Protein AF-A0A1F6VS65-F1 (afdb_monomer_lite)

Structure (mmCIF, N/CA/C/O backbone):
data_AF-A0A1F6VS65-F1
#
_entry.id   AF-A0A1F6VS65-F1
#
loop_
_atom_site.group_PDB
_atom_site.id
_atom_site.type_symbol
_atom_site.label_atom_id
_atom_site.label_alt_id
_atom_site.label_comp_id
_atom_site.label_asym_id
_atom_site.label_entity_id
_atom_site.label_seq_id
_atom_site.pdbx_PDB_ins_code
_atom_site.Cartn_x
_atom_site.Cartn_y
_atom_site.Cartn_z
_atom_site.occupancy
_atom_site.B_iso_or_equiv
_atom_site.auth_seq_id
_atom_site.auth_comp_id
_atom_site.auth_asym_id
_atom_site.auth_atom_id
_atom_site.pdbx_PDB_model_num
ATOM 1 N N . MET A 1 1 ? -12.036 8.302 39.901 1.00 45.62 1 MET A N 1
ATOM 2 C CA . MET A 1 1 ? -10.612 8.440 39.523 1.00 45.62 1 MET A CA 1
ATOM 3 C C . MET A 1 1 ? -10.554 9.165 38.185 1.00 45.62 1 MET A C 1
ATOM 5 O O . MET A 1 1 ? -11.306 8.825 37.284 1.00 45.62 1 MET A O 1
ATOM 9 N N . LYS A 1 2 ? -9.820 10.276 38.145 1.00 49.81 2 LYS A N 1
ATOM 10 C CA . LYS A 1 2 ? -9.971 11.413 37.224 1.00 49.81 2 LYS A CA 1
ATOM 11 C C . LYS A 1 2 ? -9.645 11.032 35.771 1.00 49.81 2 LYS A C 1
ATOM 13 O O . LYS A 1 2 ? -8.545 10.564 35.499 1.00 49.81 2 LYS A O 1
ATOM 18 N N . ILE A 1 3 ? -10.588 11.274 34.856 1.00 54.97 3 ILE A N 1
ATOM 19 C CA . ILE A 1 3 ? -10.403 11.194 33.398 1.00 54.97 3 ILE A CA 1
ATOM 20 C C . ILE A 1 3 ? -9.436 12.316 33.013 1.00 54.97 3 ILE A C 1
ATOM 22 O O . ILE A 1 3 ? -9.838 13.445 32.739 1.00 54.97 3 ILE A O 1
ATOM 26 N N . MET A 1 4 ? -8.139 12.039 33.097 1.00 56.06 4 MET A N 1
ATOM 27 C CA . MET A 1 4 ? -7.105 13.013 32.790 1.00 56.06 4 MET A CA 1
ATOM 28 C C . MET A 1 4 ? -6.637 12.806 31.345 1.00 56.06 4 MET A C 1
ATOM 30 O O . MET A 1 4 ? -5.897 11.885 31.034 1.00 56.06 4 MET A O 1
ATOM 34 N N . ASN A 1 5 ? -7.055 13.734 30.479 1.00 55.38 5 ASN A N 1
ATOM 35 C CA . ASN A 1 5 ? -6.255 14.255 29.365 1.00 55.38 5 ASN A CA 1
ATOM 36 C C . ASN A 1 5 ? -5.959 13.382 28.123 1.00 55.38 5 ASN A C 1
ATOM 38 O O . ASN A 1 5 ? -4.833 13.378 27.624 1.00 55.38 5 ASN A O 1
ATOM 42 N N . SER A 1 6 ? -6.971 12.789 27.475 1.00 59.28 6 SER A N 1
ATOM 43 C CA . SER A 1 6 ? -6.755 12.197 26.132 1.00 59.28 6 SER A CA 1
ATOM 44 C C . SER A 1 6 ? -6.380 13.235 25.050 1.00 59.28 6 SER A C 1
ATOM 46 O O . SER A 1 6 ? -5.676 12.914 24.088 1.00 59.28 6 SER A O 1
ATOM 48 N N . LYS A 1 7 ? -6.766 14.512 25.223 1.00 58.75 7 LYS A N 1
ATOM 49 C CA . LYS A 1 7 ? -6.440 15.593 24.270 1.00 58.75 7 LYS A CA 1
ATOM 50 C C . LYS A 1 7 ? -4.962 16.002 24.300 1.00 58.75 7 LYS A C 1
ATOM 52 O O . LYS A 1 7 ? -4.404 16.317 23.251 1.00 58.75 7 LYS A O 1
ATOM 57 N N . ILE A 1 8 ? -4.313 15.947 25.466 1.00 59.97 8 ILE A N 1
ATOM 58 C CA . ILE A 1 8 ? -2.881 16.264 25.595 1.00 59.97 8 ILE A CA 1
ATOM 59 C C . ILE A 1 8 ? -2.034 15.150 24.982 1.00 59.97 8 ILE A C 1
ATOM 61 O O . ILE A 1 8 ? -1.095 15.440 24.245 1.00 59.97 8 ILE A O 1
ATOM 65 N N . PHE A 1 9 ? -2.392 13.884 25.204 1.00 59.06 9 PHE A N 1
ATOM 66 C CA . PHE A 1 9 ? -1.657 12.765 24.612 1.00 59.06 9 PHE A CA 1
ATOM 67 C C . PHE A 1 9 ? -1.738 12.775 23.077 1.00 59.06 9 PHE A C 1
ATOM 69 O O . PHE A 1 9 ? -0.721 12.663 22.400 1.00 59.06 9 PHE A O 1
ATOM 76 N N . THR A 1 10 ? -2.924 13.028 22.517 1.00 70.75 10 THR A N 1
ATOM 77 C CA . THR A 1 10 ? -3.136 13.012 21.059 1.00 70.75 10 THR A CA 1
ATOM 78 C C . THR A 1 10 ? -2.358 14.115 20.328 1.00 70.75 10 THR A C 1
ATOM 80 O O . THR A 1 10 ? -1.768 13.865 19.276 1.00 70.75 10 THR A O 1
ATOM 83 N N . ASN A 1 11 ? -2.314 15.335 20.874 1.00 69.00 11 ASN A N 1
ATOM 84 C CA . ASN A 1 11 ? -1.613 16.449 20.225 1.00 69.00 11 ASN A CA 1
ATOM 85 C C . ASN A 1 11 ? -0.088 16.323 20.313 1.00 69.00 11 ASN A C 1
ATOM 87 O O . ASN A 1 11 ? 0.608 16.680 19.363 1.00 69.00 11 ASN A O 1
ATOM 91 N N . ASN A 1 12 ? 0.432 15.782 21.416 1.00 64.25 12 ASN A N 1
ATOM 92 C CA . ASN A 1 12 ? 1.865 15.534 21.557 1.00 64.25 12 ASN A CA 1
ATOM 93 C C . ASN A 1 12 ? 2.315 14.333 20.715 1.00 64.25 12 ASN A C 1
ATOM 95 O O . ASN A 1 12 ? 3.355 14.405 20.068 1.00 64.25 12 ASN A O 1
ATOM 99 N N . PHE A 1 13 ? 1.491 13.287 20.610 1.00 71.19 13 PHE A N 1
ATOM 100 C CA . PHE A 1 13 ? 1.772 12.137 19.752 1.00 71.19 13 PHE A CA 1
ATOM 101 C C . PHE A 1 13 ? 1.849 12.524 18.267 1.00 71.19 13 PHE A C 1
ATOM 103 O O . PHE A 1 13 ? 2.807 12.160 17.594 1.00 71.19 13 PHE A O 1
ATOM 110 N N . LYS A 1 14 ? 0.917 13.350 17.759 1.00 65.81 14 LYS A N 1
ATOM 111 C CA . LYS A 1 14 ? 0.970 13.849 16.369 1.00 65.81 14 LYS A CA 1
ATOM 112 C C . LYS A 1 14 ? 2.247 14.643 16.069 1.00 65.81 14 LYS A C 1
ATOM 114 O O . LYS A 1 14 ? 2.814 14.488 14.993 1.00 65.81 14 LYS A O 1
ATOM 119 N N . ARG A 1 15 ? 2.712 15.471 17.012 1.00 69.06 15 ARG A N 1
ATOM 120 C CA . ARG A 1 15 ? 3.934 16.284 16.855 1.00 69.06 15 ARG A CA 1
ATOM 121 C C . ARG A 1 15 ? 5.204 15.434 16.872 1.00 69.06 15 ARG A C 1
ATOM 123 O O . ARG A 1 15 ? 6.057 15.632 16.016 1.00 69.06 15 ARG A O 1
ATOM 130 N N . VAL A 1 16 ? 5.287 14.461 17.780 1.00 76.50 16 VAL A N 1
ATOM 131 C CA . VAL A 1 16 ? 6.407 13.506 17.854 1.00 76.50 16 VAL A CA 1
ATOM 132 C C . VAL A 1 16 ? 6.462 12.619 16.604 1.00 76.50 16 VAL A C 1
ATOM 134 O O . VAL A 1 16 ? 7.536 12.341 16.075 1.00 76.50 16 VAL A O 1
ATOM 137 N N . PHE A 1 17 ? 5.305 12.220 16.078 1.00 69.62 17 PHE A N 1
ATOM 138 C CA . PHE A 1 17 ? 5.220 11.394 14.876 1.00 69.62 17 PHE A CA 1
ATOM 139 C C . PHE A 1 17 ? 5.620 12.161 13.604 1.00 69.62 17 PHE A C 1
ATOM 141 O O . PHE A 1 17 ? 6.368 11.648 12.774 1.00 69.62 17 PHE A O 1
ATOM 148 N N . ILE A 1 18 ? 5.200 13.426 13.483 1.00 77.56 18 ILE A N 1
ATOM 149 C CA . ILE A 1 18 ? 5.632 14.318 12.396 1.00 77.56 18 ILE A CA 1
ATOM 150 C C . ILE A 1 18 ? 7.133 14.618 12.478 1.00 77.56 18 ILE A C 1
ATOM 152 O O . ILE A 1 18 ? 7.804 14.582 11.449 1.00 77.56 18 ILE A O 1
ATOM 156 N N . SER A 1 19 ? 7.699 14.835 13.670 1.00 75.38 19 SER A N 1
ATOM 157 C CA . SER A 1 19 ? 9.148 15.033 13.792 1.00 75.38 19 SER A CA 1
ATOM 158 C C . SER A 1 19 ? 9.941 13.775 13.440 1.00 75.38 19 SER A C 1
ATOM 160 O O . SER A 1 19 ? 10.976 13.885 12.795 1.00 75.38 19 SER A O 1
ATOM 162 N N . LEU A 1 20 ? 9.455 12.579 13.792 1.00 77.56 20 LEU A N 1
ATOM 163 C CA . LEU A 1 20 ? 10.094 11.313 13.409 1.00 77.56 20 LEU A CA 1
ATOM 164 C C . LEU A 1 20 ? 10.107 11.106 11.889 1.00 77.56 20 LEU A C 1
ATOM 166 O O . LEU A 1 20 ? 11.117 10.666 11.345 1.00 77.56 20 LEU A O 1
ATOM 170 N N . PHE A 1 21 ? 9.030 11.478 11.194 1.00 75.81 21 PHE A N 1
ATOM 171 C CA . PHE A 1 21 ? 8.974 11.429 9.732 1.00 75.81 21 PHE A CA 1
ATOM 172 C C . PHE A 1 21 ? 9.999 12.379 9.085 1.00 75.81 21 PHE A C 1
ATOM 174 O O . PHE A 1 21 ? 10.752 11.966 8.205 1.00 75.81 21 PHE A O 1
ATOM 181 N N . PHE A 1 22 ? 10.110 13.619 9.575 1.00 75.94 22 PHE A N 1
ATOM 182 C CA . PHE A 1 22 ? 11.107 14.584 9.085 1.00 75.94 22 PHE A CA 1
ATOM 183 C C . PHE A 1 22 ? 12.556 14.186 9.423 1.00 75.94 22 PHE A C 1
ATOM 185 O O . PHE A 1 22 ? 13.442 14.328 8.580 1.00 75.94 22 PHE A O 1
ATOM 192 N N . VAL A 1 23 ? 12.807 13.628 10.612 1.00 75.50 23 VAL A N 1
ATOM 193 C CA . VAL A 1 23 ? 14.128 13.100 11.001 1.00 75.50 23 VAL A CA 1
ATOM 194 C C . VAL A 1 23 ? 14.509 11.883 10.151 1.00 75.50 23 VAL A C 1
ATOM 196 O O . VAL A 1 23 ? 15.655 11.776 9.724 1.00 75.50 23 VAL A O 1
ATOM 199 N N . SER A 1 24 ? 13.559 11.002 9.824 1.00 65.56 24 SER A N 1
ATOM 200 C CA . SER A 1 24 ? 13.797 9.855 8.939 1.00 65.56 24 SER A CA 1
ATOM 201 C C . SER A 1 24 ? 14.184 10.277 7.521 1.00 65.56 24 SER A C 1
ATOM 203 O O . SER A 1 24 ? 15.051 9.640 6.924 1.00 65.56 24 SER A O 1
ATOM 205 N N . ILE A 1 25 ? 13.568 11.332 6.975 1.00 74.62 25 ILE A N 1
ATOM 206 C CA . ILE A 1 25 ? 13.908 11.865 5.644 1.00 74.62 25 ILE A CA 1
ATOM 207 C C . ILE A 1 25 ? 15.342 12.413 5.637 1.00 74.62 25 ILE A C 1
ATOM 209 O O . ILE A 1 25 ? 16.110 12.120 4.722 1.00 74.62 25 ILE A O 1
ATOM 213 N N . LEU A 1 26 ? 15.740 13.137 6.688 1.00 66.75 26 LEU A N 1
ATOM 214 C CA . LEU A 1 26 ? 17.108 13.648 6.828 1.00 66.75 26 LEU A CA 1
ATOM 215 C C . LEU A 1 26 ? 18.141 12.524 7.035 1.00 66.75 26 LEU A C 1
ATOM 217 O O . LEU A 1 26 ? 19.243 12.609 6.502 1.00 66.75 26 LEU A O 1
ATOM 221 N N . PHE A 1 27 ? 17.784 11.454 7.753 1.00 67.19 27 PHE A N 1
ATOM 222 C CA . PHE A 1 27 ? 18.686 10.330 8.039 1.00 67.19 27 PHE A CA 1
ATOM 223 C C . PHE A 1 27 ? 18.845 9.350 6.861 1.00 67.19 27 PHE A C 1
ATOM 225 O O . PHE A 1 27 ? 19.901 8.751 6.686 1.00 67.19 27 PHE A O 1
ATOM 232 N N . THR A 1 28 ? 17.825 9.195 6.009 1.00 55.78 28 THR A N 1
ATOM 233 C CA . THR A 1 28 ? 17.946 8.396 4.772 1.00 55.78 28 THR A CA 1
ATOM 234 C C . THR A 1 28 ? 18.624 9.153 3.631 1.00 55.78 28 THR A C 1
ATOM 236 O O . THR A 1 28 ? 19.281 8.516 2.808 1.00 55.78 28 THR A O 1
ATOM 239 N N . GLY A 1 29 ? 18.534 10.488 3.596 1.00 56.66 29 GLY A N 1
ATOM 240 C CA . GLY A 1 29 ? 19.229 11.314 2.602 1.00 56.66 29 GLY A CA 1
ATOM 241 C C . GLY A 1 29 ? 20.758 11.214 2.673 1.00 56.66 29 GLY A C 1
ATOM 242 O O . GLY A 1 29 ? 21.421 11.273 1.641 1.00 56.66 29 GLY A O 1
ATOM 243 N N . THR A 1 30 ? 21.328 10.984 3.859 1.00 54.91 30 THR A N 1
ATOM 244 C CA . THR A 1 30 ? 22.783 10.835 4.041 1.00 54.91 30 THR A CA 1
ATOM 245 C C . THR A 1 30 ? 23.289 9.401 3.869 1.00 54.91 30 THR A C 1
ATOM 247 O O . THR A 1 30 ? 24.484 9.201 3.672 1.00 54.91 30 THR A O 1
ATOM 250 N N . LEU A 1 31 ? 22.407 8.394 3.880 1.00 51.25 31 LEU A N 1
ATOM 251 C CA . LEU A 1 31 ? 22.797 6.981 3.757 1.00 51.25 31 LEU A CA 1
ATOM 252 C C . LEU A 1 31 ? 22.876 6.505 2.291 1.00 51.25 31 LEU A C 1
ATOM 254 O O . LEU A 1 31 ? 23.547 5.522 1.998 1.00 51.25 31 LEU A O 1
ATOM 258 N N . VAL A 1 32 ? 22.264 7.228 1.345 1.00 54.94 32 VAL A N 1
ATOM 259 C CA . VAL A 1 32 ? 22.294 6.886 -0.096 1.00 54.94 32 VAL A CA 1
ATOM 260 C C . VAL A 1 32 ? 23.556 7.396 -0.820 1.00 54.94 32 VAL A C 1
ATOM 262 O O . VAL A 1 32 ? 23.820 6.985 -1.945 1.00 54.94 32 VAL A O 1
ATOM 265 N N . VAL A 1 33 ? 24.404 8.210 -0.180 1.00 54.62 33 VAL A N 1
ATOM 266 C CA . VAL A 1 33 ? 25.636 8.742 -0.808 1.00 54.62 33 VAL A CA 1
ATOM 267 C C . VAL A 1 33 ? 26.869 7.842 -0.590 1.00 54.62 33 VAL A C 1
ATOM 269 O O . VAL A 1 33 ? 27.881 8.006 -1.264 1.00 54.62 33 VAL A O 1
ATOM 272 N N . ASN A 1 34 ? 26.796 6.823 0.271 1.00 53.69 34 ASN A N 1
ATOM 273 C CA . ASN A 1 34 ? 27.981 6.050 0.674 1.00 53.69 34 ASN A CA 1
ATOM 274 C C . ASN A 1 34 ? 28.323 4.818 -0.181 1.00 53.69 34 ASN A C 1
ATOM 276 O O . ASN A 1 34 ? 29.292 4.135 0.135 1.00 53.69 34 ASN A O 1
ATOM 280 N N . ASN A 1 35 ? 27.589 4.536 -1.264 1.00 54.56 35 ASN A N 1
ATOM 281 C CA . ASN A 1 35 ? 27.900 3.399 -2.147 1.00 54.56 35 ASN A CA 1
ATOM 282 C C . ASN A 1 35 ? 28.560 3.797 -3.482 1.00 54.56 35 ASN A C 1
ATOM 284 O O . ASN A 1 35 ? 28.585 3.000 -4.416 1.00 54.56 35 ASN A O 1
ATOM 288 N N . GLN A 1 36 ? 29.111 5.012 -3.573 1.00 56.12 36 GLN A N 1
ATOM 289 C CA . GLN A 1 36 ? 29.881 5.497 -4.726 1.00 56.12 36 GLN A CA 1
ATOM 290 C C . GLN A 1 36 ? 31.367 5.665 -4.350 1.00 56.12 36 GLN A C 1
ATOM 292 O O . GLN A 1 36 ? 31.977 6.700 -4.593 1.00 56.12 36 GLN A O 1
ATOM 297 N N . SER A 1 37 ? 31.960 4.654 -3.718 1.00 51.16 37 SER A N 1
ATOM 298 C CA . SER A 1 37 ? 33.408 4.576 -3.472 1.00 51.16 37 SER A CA 1
ATOM 299 C C . SER A 1 37 ? 33.975 3.228 -3.926 1.00 51.16 37 SER A C 1
ATOM 301 O O . SER A 1 37 ? 34.707 2.552 -3.218 1.00 51.16 37 SER A O 1
ATOM 303 N N . ALA A 1 38 ? 33.625 2.833 -5.143 1.00 49.34 38 ALA A N 1
ATOM 304 C CA . ALA A 1 38 ? 34.339 1.862 -5.968 1.00 49.34 38 ALA A CA 1
ATOM 305 C C . ALA A 1 38 ? 33.890 2.206 -7.396 1.00 49.34 38 ALA A C 1
ATOM 307 O O . ALA A 1 38 ? 32.691 2.268 -7.637 1.00 49.34 38 ALA A O 1
ATOM 308 N N . PHE A 1 39 ? 34.704 2.603 -8.369 1.00 49.84 39 PHE A N 1
ATOM 309 C CA . PHE A 1 39 ? 36.027 2.153 -8.781 1.00 49.84 39 PHE A CA 1
ATOM 310 C C . PHE A 1 39 ? 36.691 3.385 -9.429 1.00 49.84 39 PHE A C 1
ATOM 312 O O . PHE A 1 39 ? 36.194 3.915 -10.417 1.00 49.84 39 PHE A O 1
ATOM 319 N N . ALA A 1 40 ? 37.624 4.062 -8.761 1.00 46.41 40 ALA A N 1
ATOM 320 C CA . ALA A 1 40 ? 39.050 3.877 -9.020 1.00 46.41 40 ALA A CA 1
ATOM 321 C C . ALA A 1 40 ? 39.330 3.388 -10.449 1.00 46.41 40 ALA A C 1
ATOM 323 O O . ALA A 1 40 ? 39.216 2.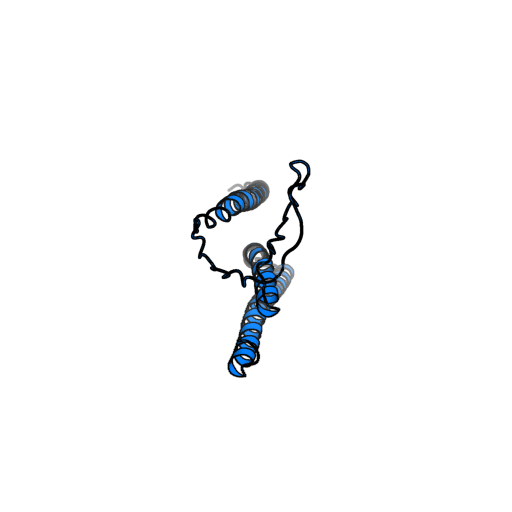200 -10.740 1.00 46.41 40 ALA A O 1
ATOM 324 N N . ASP A 1 41 ? 39.654 4.355 -11.306 1.00 48.28 41 ASP A N 1
ATOM 325 C CA . ASP A 1 41 ? 40.678 4.265 -12.340 1.00 48.28 41 ASP A CA 1
ATOM 326 C C . ASP A 1 41 ? 41.275 2.860 -12.554 1.00 48.28 41 ASP A C 1
ATOM 328 O O . ASP A 1 41 ? 42.175 2.412 -11.842 1.00 48.28 41 ASP A O 1
ATOM 332 N N . LYS A 1 42 ? 40.788 2.177 -13.586 1.00 38.38 42 LYS A N 1
ATOM 333 C CA . LYS A 1 42 ? 41.681 1.470 -14.495 1.00 38.38 42 LYS A CA 1
ATOM 334 C C . LYS A 1 42 ? 41.283 1.857 -15.902 1.00 38.38 42 LYS A C 1
ATOM 336 O O . LYS A 1 42 ? 40.348 1.303 -16.468 1.00 38.38 42 LYS A O 1
ATOM 341 N N . HIS A 1 43 ? 42.013 2.819 -16.451 1.00 41.78 43 HIS A N 1
ATOM 342 C CA . HIS A 1 43 ? 42.173 2.965 -17.887 1.00 41.78 43 HIS A CA 1
ATOM 343 C C . HIS A 1 43 ? 42.559 1.610 -18.507 1.00 41.78 43 HIS A C 1
ATOM 345 O O . HIS A 1 43 ? 43.731 1.226 -18.516 1.00 41.78 43 HIS A O 1
ATOM 351 N N . GLU A 1 44 ? 41.576 0.873 -19.022 1.00 45.22 44 GLU A N 1
ATOM 352 C CA . GLU A 1 44 ? 41.827 -0.157 -20.021 1.00 45.22 44 GLU A CA 1
ATOM 353 C C . GLU A 1 44 ? 42.190 0.572 -21.313 1.00 45.22 44 GLU A C 1
ATOM 355 O O . GLU A 1 44 ? 41.383 1.293 -21.904 1.00 45.22 44 GLU A O 1
ATOM 360 N N . LYS A 1 45 ? 43.473 0.485 -21.672 1.00 42.94 45 LYS A N 1
ATOM 361 C CA . LYS A 1 45 ? 44.000 1.079 -22.893 1.00 42.94 45 LYS A CA 1
ATOM 362 C C . LYS A 1 45 ? 43.368 0.355 -24.075 1.00 42.94 45 LYS A C 1
ATOM 364 O O . LYS A 1 45 ? 43.683 -0.802 -24.329 1.00 42.94 45 LYS A O 1
ATOM 369 N N . VAL A 1 46 ? 42.483 1.035 -24.797 1.00 43.28 46 VAL A N 1
ATOM 370 C CA . VAL A 1 46 ? 42.133 0.619 -26.153 1.00 43.28 46 VAL A CA 1
ATOM 371 C C . VAL A 1 46 ? 43.188 1.222 -27.070 1.00 43.28 46 VAL A C 1
ATOM 373 O O . VAL A 1 46 ? 43.134 2.399 -27.428 1.00 43.28 46 VAL A O 1
ATOM 376 N N . ASP A 1 47 ? 44.192 0.412 -27.387 1.00 41.88 47 ASP A N 1
ATOM 377 C CA . ASP A 1 47 ? 45.257 0.738 -28.326 1.00 41.88 47 ASP A CA 1
ATOM 378 C C . ASP A 1 47 ? 44.671 0.807 -29.747 1.00 41.88 47 ASP A C 1
ATOM 380 O O . ASP A 1 47 ? 44.682 -0.173 -30.495 1.00 41.88 47 ASP A O 1
ATOM 384 N N . VAL A 1 48 ? 44.140 1.963 -30.153 1.00 47.62 48 VAL A N 1
ATOM 385 C CA . VAL A 1 48 ? 43.853 2.203 -31.573 1.00 47.62 48 VAL A CA 1
ATOM 386 C C . VAL A 1 48 ? 45.189 2.446 -32.267 1.00 47.62 48 VAL A C 1
ATOM 388 O O . VAL A 1 48 ? 45.779 3.523 -32.194 1.00 47.62 48 VAL A O 1
ATOM 391 N N . LYS A 1 49 ? 45.696 1.391 -32.906 1.00 39.78 49 LYS A N 1
ATOM 392 C CA . LYS A 1 49 ? 46.839 1.433 -33.817 1.00 39.78 49 LYS A CA 1
ATOM 393 C C . LYS A 1 49 ? 46.501 2.429 -34.931 1.00 39.78 49 LYS A C 1
ATOM 395 O O . LYS A 1 49 ? 45.594 2.175 -35.716 1.00 39.78 49 LYS A O 1
ATOM 400 N N . ALA A 1 50 ? 47.199 3.562 -34.956 1.00 38.94 50 ALA A N 1
ATOM 401 C CA . ALA A 1 50 ? 47.097 4.526 -36.042 1.00 38.94 50 ALA A CA 1
ATOM 402 C C . ALA A 1 50 ? 47.570 3.851 -37.336 1.00 38.94 50 ALA A C 1
ATOM 404 O O . ALA A 1 50 ? 48.757 3.532 -37.473 1.00 38.94 50 ALA A O 1
ATOM 405 N N . ASP A 1 51 ? 46.619 3.590 -38.230 1.00 41.91 51 ASP A N 1
ATOM 406 C CA . ASP A 1 51 ? 46.908 3.346 -39.634 1.00 41.91 51 ASP A CA 1
ATOM 407 C C . ASP A 1 51 ? 47.525 4.616 -40.223 1.00 41.91 51 ASP A C 1
ATOM 409 O O . ASP A 1 51 ? 47.210 5.733 -39.801 1.00 41.91 51 ASP A O 1
ATOM 413 N N . LYS A 1 52 ? 48.523 4.431 -41.075 1.00 50.34 52 LYS A N 1
ATOM 414 C CA . LYS A 1 52 ? 49.603 5.394 -41.276 1.00 50.34 52 LYS A CA 1
ATOM 415 C C . LYS A 1 52 ? 49.484 6.093 -42.618 1.00 50.34 52 LYS A C 1
ATOM 417 O O . LYS A 1 52 ? 50.492 6.230 -43.299 1.00 50.34 52 LYS A O 1
ATOM 422 N N . ASP A 1 53 ? 48.295 6.559 -42.959 1.00 42.34 53 ASP A N 1
ATOM 423 C CA . ASP A 1 53 ? 48.040 7.046 -44.303 1.00 42.34 53 ASP A CA 1
ATOM 424 C C . ASP A 1 53 ? 47.561 8.500 -44.256 1.00 42.34 53 ASP A C 1
ATOM 426 O O . ASP A 1 53 ? 46.620 8.860 -43.551 1.00 42.34 53 ASP A O 1
ATOM 430 N N . ASP A 1 54 ? 48.281 9.303 -45.035 1.00 43.06 54 ASP A N 1
ATOM 431 C CA . ASP A 1 54 ? 47.915 10.616 -45.553 1.00 43.06 54 ASP A CA 1
ATOM 432 C C . ASP A 1 54 ? 48.411 11.822 -44.743 1.00 43.06 54 ASP A C 1
ATOM 434 O O . ASP A 1 54 ? 47.815 12.318 -43.786 1.00 43.06 54 ASP A O 1
ATOM 438 N N . ALA A 1 55 ? 49.554 12.322 -45.224 1.00 45.84 55 ALA A N 1
ATOM 439 C CA . ALA A 1 55 ? 49.929 13.728 -45.183 1.00 45.84 55 ALA A CA 1
ATOM 440 C C . ALA A 1 55 ? 48.687 14.592 -45.505 1.00 45.84 55 ALA A C 1
ATOM 442 O O . ALA A 1 55 ? 47.872 14.227 -46.342 1.00 45.84 55 ALA A O 1
ATOM 443 N N . ASP A 1 56 ? 48.398 15.680 -44.800 1.00 40.47 56 ASP A N 1
ATOM 444 C CA . ASP A 1 56 ? 49.070 16.967 -44.919 1.00 40.47 56 ASP A CA 1
ATOM 445 C C . ASP A 1 56 ? 48.581 17.869 -43.773 1.00 40.47 56 ASP A C 1
ATOM 447 O O . ASP A 1 56 ? 47.386 17.905 -43.496 1.00 40.47 56 ASP A O 1
ATOM 451 N N . VAL A 1 57 ? 49.481 18.625 -43.137 1.00 39.81 57 VAL A N 1
ATOM 452 C CA . VAL A 1 57 ? 49.344 20.053 -42.761 1.00 39.81 57 VAL A CA 1
ATOM 453 C C . VAL A 1 57 ? 50.468 20.385 -41.772 1.00 39.81 57 VAL A C 1
ATOM 455 O O . VAL A 1 57 ? 50.619 19.784 -40.710 1.00 39.81 57 VAL A O 1
ATOM 458 N N . LYS A 1 58 ? 51.310 21.328 -42.207 1.00 36.38 58 LYS A N 1
ATOM 459 C CA . LYS A 1 58 ? 52.441 21.913 -41.481 1.00 36.38 58 LYS A CA 1
ATOM 460 C C . LYS A 1 58 ? 51.986 22.663 -40.227 1.00 36.38 58 LYS A C 1
ATOM 462 O O . LYS A 1 58 ? 50.862 23.138 -40.148 1.00 36.38 58 LYS A O 1
ATOM 467 N N . ALA A 1 59 ? 52.922 22.748 -39.288 1.00 49.31 59 ALA A N 1
ATOM 468 C CA . ALA A 1 59 ? 52.798 23.354 -37.974 1.00 49.31 59 ALA A CA 1
ATOM 469 C C . ALA A 1 59 ? 52.917 24.886 -37.980 1.00 49.31 59 ALA A C 1
ATOM 471 O O . ALA A 1 59 ? 53.875 25.417 -38.548 1.00 49.31 59 ALA A O 1
ATOM 472 N N . ASP A 1 60 ? 52.052 25.536 -37.200 1.00 34.91 60 ASP A N 1
ATOM 473 C CA . ASP A 1 60 ? 52.293 26.834 -36.574 1.00 34.91 60 ASP A CA 1
ATOM 474 C C . ASP A 1 60 ? 51.494 26.932 -35.248 1.00 34.91 60 ASP A C 1
ATOM 476 O O . ASP A 1 60 ? 50.287 26.705 -35.195 1.00 34.91 60 ASP A O 1
ATOM 480 N N . ASP A 1 61 ? 52.228 27.169 -34.154 1.00 39.97 61 ASP A N 1
ATOM 481 C CA . ASP A 1 61 ? 51.828 27.186 -32.733 1.00 39.97 61 ASP A CA 1
ATOM 482 C C . ASP A 1 61 ? 50.835 28.335 -32.357 1.00 39.97 61 ASP A C 1
ATOM 484 O O . ASP A 1 61 ? 50.513 29.181 -33.187 1.00 39.97 61 ASP A O 1
ATOM 488 N N . PRO A 1 62 ? 50.488 28.584 -31.072 1.00 48.94 62 PRO A N 1
ATOM 489 C CA . PRO A 1 62 ? 49.725 27.790 -30.112 1.00 48.94 62 PRO A CA 1
ATOM 490 C C . PRO A 1 62 ? 48.611 28.662 -29.477 1.00 48.94 62 PRO A C 1
ATOM 492 O O . PRO A 1 62 ? 48.864 29.402 -28.532 1.00 48.94 62 PRO A O 1
ATOM 495 N N . ALA A 1 63 ? 47.359 28.615 -29.929 1.00 39.00 63 ALA A N 1
ATOM 496 C CA . ALA A 1 63 ? 46.276 29.281 -29.192 1.00 39.00 63 ALA A CA 1
ATOM 497 C C . ALA A 1 63 ? 44.895 28.799 -29.637 1.00 39.00 63 ALA A C 1
ATOM 499 O O . ALA A 1 63 ? 44.435 29.132 -30.724 1.00 39.00 63 ALA A O 1
ATOM 500 N N . GLY A 1 64 ? 44.180 28.106 -28.748 1.00 40.88 64 GLY A N 1
ATOM 501 C CA . GLY A 1 64 ? 42.718 28.078 -28.824 1.00 40.88 64 GLY A CA 1
ATOM 502 C C . GLY A 1 64 ? 42.056 26.749 -29.172 1.00 40.88 64 GLY A C 1
ATOM 503 O O . GLY A 1 64 ? 41.095 26.743 -29.931 1.00 40.88 64 GLY A O 1
ATOM 504 N N . ALA A 1 65 ? 42.440 25.646 -28.530 1.00 44.09 65 ALA A N 1
ATOM 505 C CA . ALA A 1 65 ? 41.470 24.581 -28.278 1.00 44.09 65 ALA A CA 1
ATOM 506 C C . ALA A 1 65 ? 40.766 24.908 -26.954 1.00 44.09 65 ALA A C 1
ATOM 508 O O . ALA A 1 65 ? 41.277 24.615 -25.873 1.00 44.09 65 ALA A O 1
ATOM 509 N N . LYS A 1 66 ? 39.614 25.591 -27.025 1.00 50.41 66 LYS A N 1
ATOM 510 C CA . LYS A 1 66 ? 38.718 25.711 -25.865 1.00 50.41 66 LYS A CA 1
ATOM 511 C C . LYS A 1 66 ? 38.471 24.284 -25.355 1.00 50.41 66 LYS A C 1
ATOM 513 O O . LYS A 1 66 ? 38.083 23.457 -26.181 1.00 50.41 66 LYS A O 1
ATOM 518 N N . PRO A 1 67 ? 38.685 23.968 -24.064 1.00 46.62 67 PRO A N 1
ATOM 519 C CA . PRO A 1 67 ? 38.319 22.663 -23.545 1.00 46.62 67 PRO A CA 1
ATOM 520 C C . PRO A 1 67 ? 36.812 22.535 -23.731 1.00 46.62 67 PRO A C 1
ATOM 522 O O . PRO A 1 67 ? 36.033 23.204 -23.051 1.00 46.62 67 PRO A O 1
ATOM 525 N N . GLY A 1 68 ? 36.407 21.753 -24.731 1.00 52.00 68 GLY A N 1
ATOM 526 C CA . GLY A 1 68 ? 35.023 21.361 -24.899 1.00 52.00 68 GLY A CA 1
ATOM 527 C C . GLY A 1 68 ? 34.634 20.677 -23.605 1.00 52.00 68 GLY A C 1
ATOM 528 O O . GLY A 1 68 ? 35.168 19.618 -23.283 1.00 52.00 68 GLY A O 1
ATOM 529 N N . LEU A 1 69 ? 33.791 21.342 -22.821 1.00 55.53 69 LEU A N 1
ATOM 530 C CA . LEU A 1 69 ? 33.236 20.803 -21.597 1.00 55.53 69 LEU A CA 1
ATOM 531 C C . LEU A 1 69 ? 32.406 19.586 -22.013 1.00 55.53 69 LEU A C 1
ATOM 533 O O . LEU A 1 69 ? 31.249 19.723 -22.406 1.00 55.53 69 LEU A O 1
ATOM 537 N N . GLN A 1 70 ? 33.030 18.407 -22.019 1.00 56.97 70 GLN A N 1
ATOM 538 C CA . GLN A 1 70 ? 32.350 17.140 -22.236 1.00 56.97 70 GLN A CA 1
ATOM 539 C C . GLN A 1 70 ? 31.491 16.884 -20.999 1.00 56.97 70 GLN A C 1
ATOM 541 O O . GLN A 1 70 ? 31.906 16.230 -20.044 1.00 56.97 70 GLN A O 1
ATOM 546 N N . ILE A 1 71 ? 30.301 17.485 -20.983 1.00 62.12 71 ILE A N 1
ATOM 547 C CA . ILE A 1 71 ? 29.257 17.163 -20.020 1.00 62.12 71 ILE A CA 1
ATOM 548 C C . ILE A 1 71 ? 28.715 15.800 -20.441 1.00 62.12 71 ILE A C 1
ATOM 550 O O . ILE A 1 71 ? 27.776 15.703 -21.229 1.00 62.12 71 ILE A O 1
ATOM 554 N N . THR A 1 72 ? 29.327 14.733 -19.934 1.00 59.28 72 THR A N 1
ATOM 555 C CA . THR A 1 72 ? 28.715 13.407 -19.966 1.00 59.28 72 THR A CA 1
ATOM 556 C C . THR A 1 72 ? 27.463 13.479 -19.100 1.00 59.28 72 THR A C 1
ATOM 558 O O . THR A 1 72 ? 27.544 13.523 -17.871 1.00 59.28 72 THR A O 1
ATOM 561 N N . LEU A 1 73 ? 26.294 13.555 -19.737 1.00 63.16 73 LEU A N 1
ATOM 562 C CA . LEU A 1 73 ? 25.007 13.449 -19.059 1.00 63.16 73 LEU A CA 1
ATOM 563 C C . LEU A 1 73 ? 24.833 12.002 -18.593 1.00 63.16 73 LEU A C 1
ATOM 565 O O . LEU A 1 73 ? 24.233 11.175 -19.274 1.00 63.16 73 LEU A O 1
ATOM 569 N N . THR A 1 74 ? 25.389 11.690 -17.424 1.00 59.75 74 THR A N 1
ATOM 570 C CA . THR A 1 74 ? 25.121 10.435 -16.725 1.00 59.75 74 THR A CA 1
ATOM 571 C C . THR A 1 74 ? 23.631 10.382 -16.420 1.00 59.75 74 THR A C 1
ATOM 573 O O . THR A 1 74 ? 23.149 11.180 -15.616 1.00 59.75 74 THR A O 1
ATOM 576 N N . ASN A 1 75 ? 22.905 9.463 -17.065 1.00 62.91 75 ASN A N 1
ATOM 577 C CA . ASN A 1 75 ? 21.479 9.259 -16.828 1.00 62.91 75 ASN A CA 1
ATOM 578 C C . ASN A 1 75 ? 21.252 8.972 -15.328 1.00 62.91 75 ASN A C 1
ATOM 580 O O . ASN A 1 75 ? 21.616 7.888 -14.860 1.00 62.91 75 ASN A O 1
ATOM 584 N N . PRO A 1 76 ? 20.648 9.897 -14.553 1.00 63.25 76 PRO A N 1
ATOM 585 C CA . PRO A 1 76 ? 20.454 9.716 -13.115 1.00 63.25 76 PRO A CA 1
ATOM 586 C C . PRO A 1 76 ? 19.434 8.611 -12.804 1.00 63.25 76 PRO A C 1
ATOM 588 O O . PRO A 1 76 ? 19.322 8.187 -11.656 1.00 63.25 76 PRO A O 1
ATOM 591 N N . LEU A 1 77 ? 18.712 8.131 -13.824 1.00 59.72 77 LEU A N 1
ATOM 592 C CA . LEU A 1 77 ? 17.767 7.024 -13.733 1.00 59.72 77 LEU A CA 1
ATOM 593 C C . LEU A 1 77 ? 18.429 5.654 -13.958 1.00 59.72 77 LEU A C 1
ATOM 595 O O . LEU A 1 77 ? 17.772 4.650 -13.705 1.00 59.72 77 LEU A O 1
ATOM 599 N N . LYS A 1 78 ? 19.702 5.608 -14.407 1.00 63.00 78 LYS A N 1
ATOM 600 C CA . LYS A 1 78 ? 20.494 4.389 -14.704 1.00 63.00 78 LYS A CA 1
ATOM 601 C C . LYS A 1 78 ? 19.735 3.300 -15.486 1.00 63.00 78 LYS A C 1
ATOM 603 O O . LYS A 1 78 ? 20.077 2.130 -15.394 1.00 63.00 78 LYS A O 1
ATOM 608 N N . SER A 1 79 ? 18.695 3.674 -16.228 1.00 57.88 79 SER A N 1
ATOM 609 C CA . SER A 1 79 ? 17.879 2.744 -16.998 1.00 57.88 79 SER A CA 1
ATOM 610 C C . SER A 1 79 ? 18.416 2.693 -18.419 1.00 57.88 79 SER A C 1
ATOM 612 O O . SER A 1 79 ? 18.342 3.700 -19.130 1.00 57.88 79 SER A O 1
ATOM 614 N N . GLU A 1 80 ? 18.955 1.548 -18.820 1.00 65.75 80 GLU A N 1
ATOM 615 C CA . GLU A 1 80 ? 19.416 1.333 -20.197 1.00 65.75 80 GLU A CA 1
ATOM 616 C C . GLU A 1 80 ? 18.288 0.775 -21.077 1.00 65.75 80 GLU A C 1
ATOM 618 O O . GLU A 1 80 ? 18.263 1.022 -22.280 1.00 65.75 80 GLU A O 1
ATOM 623 N N . ASN A 1 81 ? 17.286 0.133 -20.458 1.00 72.44 81 ASN A N 1
ATOM 624 C CA . ASN A 1 81 ? 16.146 -0.494 -21.124 1.00 72.44 81 ASN A CA 1
ATOM 625 C C . ASN A 1 81 ? 14.794 -0.065 -20.521 1.00 72.44 81 ASN A C 1
ATOM 627 O O . ASN A 1 81 ? 14.711 0.411 -19.385 1.00 72.44 81 ASN A O 1
ATOM 631 N N . LEU A 1 82 ? 13.705 -0.279 -21.274 1.00 71.19 82 LEU A N 1
ATOM 632 C CA . LEU A 1 82 ? 12.328 -0.008 -20.827 1.00 71.19 82 LEU A CA 1
ATOM 633 C C . LEU A 1 82 ? 11.981 -0.760 -19.530 1.00 71.19 82 LEU A C 1
ATOM 635 O O . LEU A 1 82 ? 11.257 -0.237 -18.686 1.00 71.19 82 LEU A O 1
ATOM 639 N N . GLU A 1 83 ? 12.520 -1.967 -19.359 1.00 73.44 83 GLU A N 1
ATOM 640 C CA . GLU A 1 83 ? 12.329 -2.778 -18.159 1.00 73.44 83 GLU A CA 1
ATOM 641 C C . GLU A 1 83 ? 12.898 -2.096 -16.907 1.00 73.44 83 GLU A C 1
ATOM 643 O O . GLU A 1 83 ? 12.175 -1.913 -15.924 1.00 73.44 83 GLU A O 1
ATOM 648 N N . ASP A 1 84 ? 14.153 -1.646 -16.963 1.00 74.50 84 ASP A N 1
ATOM 649 C CA . ASP A 1 84 ? 14.801 -0.955 -15.845 1.00 74.50 84 ASP A CA 1
ATOM 650 C C . ASP A 1 84 ? 14.081 0.344 -15.500 1.00 74.50 84 ASP A C 1
ATOM 652 O O . ASP A 1 84 ? 13.917 0.679 -14.328 1.00 74.50 84 ASP A O 1
ATOM 656 N N . PHE A 1 85 ? 13.584 1.063 -16.508 1.00 80.88 85 PHE A N 1
ATOM 657 C CA . PHE A 1 85 ? 12.801 2.270 -16.279 1.00 80.88 85 PHE A CA 1
ATOM 658 C C . PHE A 1 85 ? 11.524 1.973 -15.477 1.00 80.88 85 PHE A C 1
ATOM 660 O O . PHE A 1 85 ? 11.243 2.647 -14.482 1.00 80.88 85 PHE A O 1
ATOM 667 N N . VAL A 1 86 ? 10.770 0.936 -15.857 1.00 80.06 86 VAL A N 1
ATOM 668 C CA . VAL A 1 86 ? 9.552 0.529 -15.139 1.00 80.06 86 VAL A CA 1
ATOM 669 C C . VAL A 1 86 ? 9.879 0.062 -13.718 1.00 80.06 86 VAL A C 1
ATOM 671 O O . VAL A 1 86 ? 9.177 0.440 -12.775 1.00 80.06 86 VAL A O 1
ATOM 674 N N . GLN A 1 87 ? 10.961 -0.700 -13.533 1.00 80.19 87 GLN A N 1
ATOM 675 C CA . GLN A 1 87 ? 11.389 -1.164 -12.211 1.00 80.19 87 GLN A CA 1
ATOM 676 C C . GLN A 1 87 ? 11.810 -0.008 -11.298 1.00 80.19 87 GLN A C 1
ATOM 678 O O . GLN A 1 87 ? 11.402 0.032 -10.136 1.00 80.19 87 GLN A O 1
ATOM 683 N N . VAL A 1 88 ? 12.571 0.961 -11.812 1.00 83.38 88 VAL A N 1
ATOM 684 C CA . VAL A 1 88 ? 13.002 2.143 -11.053 1.00 83.38 88 VAL A CA 1
ATOM 685 C C . VAL A 1 88 ? 11.798 2.988 -10.645 1.00 83.38 88 VAL A C 1
ATOM 687 O O . VAL A 1 88 ? 11.680 3.357 -9.476 1.00 83.38 88 VAL A O 1
ATOM 690 N N . VAL A 1 89 ? 10.863 3.250 -11.563 1.00 84.94 89 VAL A N 1
ATOM 691 C CA . VAL A 1 89 ? 9.641 4.009 -11.252 1.00 84.94 89 VAL A CA 1
ATOM 692 C C . VAL A 1 89 ? 8.810 3.289 -10.187 1.00 84.94 89 VAL A C 1
ATOM 694 O O . VAL A 1 89 ? 8.389 3.913 -9.210 1.00 84.94 89 VAL A O 1
ATOM 697 N N . LEU A 1 90 ? 8.625 1.973 -10.316 1.00 85.19 90 LEU A N 1
ATOM 698 C CA . LEU A 1 90 ? 7.895 1.182 -9.329 1.00 85.19 90 LEU A CA 1
ATOM 699 C C . LEU A 1 90 ? 8.598 1.194 -7.964 1.00 85.19 90 LEU A C 1
ATOM 701 O O . LEU A 1 90 ? 7.945 1.401 -6.942 1.00 85.19 90 LEU A O 1
ATOM 705 N N . ALA A 1 91 ? 9.923 1.043 -7.929 1.00 83.75 91 ALA A N 1
ATOM 706 C CA . ALA A 1 91 ? 10.710 1.070 -6.699 1.00 83.75 91 ALA A CA 1
ATOM 707 C C . ALA A 1 91 ? 10.621 2.425 -5.980 1.00 83.75 91 ALA A C 1
ATOM 709 O O . ALA A 1 91 ? 10.473 2.466 -4.756 1.00 83.75 91 ALA A O 1
ATOM 710 N N . VAL A 1 92 ? 10.655 3.533 -6.727 1.00 86.69 92 VAL A N 1
ATOM 711 C CA . VAL A 1 92 ? 10.472 4.881 -6.173 1.00 86.69 92 VAL A CA 1
ATOM 712 C C . VAL A 1 92 ? 9.078 5.019 -5.568 1.00 86.69 92 VAL A C 1
ATOM 714 O O . VAL A 1 92 ? 8.959 5.447 -4.420 1.00 86.69 92 VAL A O 1
ATOM 717 N N . ILE A 1 93 ? 8.029 4.599 -6.283 1.00 87.75 93 ILE A N 1
ATOM 718 C CA . ILE A 1 93 ? 6.652 4.652 -5.775 1.00 87.75 93 ILE A CA 1
ATOM 719 C C . ILE A 1 93 ? 6.524 3.825 -4.493 1.00 87.75 93 ILE A C 1
ATOM 721 O O . ILE A 1 93 ? 6.074 4.351 -3.476 1.00 87.75 93 ILE A O 1
ATOM 725 N N . LEU A 1 94 ? 6.969 2.564 -4.499 1.00 87.94 94 LEU A N 1
ATOM 726 C CA . LEU A 1 94 ? 6.900 1.667 -3.339 1.00 87.94 94 LEU A CA 1
ATOM 727 C C . LEU A 1 94 ? 7.652 2.223 -2.128 1.00 87.94 94 LEU A C 1
ATOM 729 O O . LEU A 1 94 ? 7.166 2.116 -1.001 1.00 87.94 94 LEU A O 1
ATOM 733 N N . LYS A 1 95 ?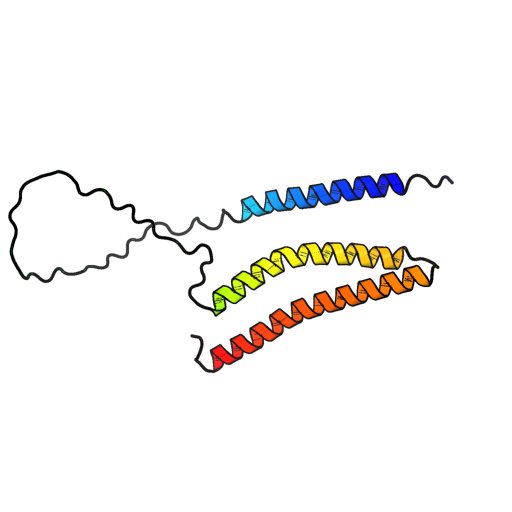 8.798 2.872 -2.347 1.00 87.31 95 LYS A N 1
ATOM 734 C CA . LYS A 1 95 ? 9.588 3.487 -1.277 1.00 87.31 95 LYS A CA 1
ATOM 735 C C . LYS A 1 95 ? 8.820 4.573 -0.520 1.00 87.31 95 LYS A C 1
ATOM 737 O O . LYS A 1 95 ? 8.989 4.689 0.692 1.00 87.31 95 LYS A O 1
ATOM 742 N N . PHE A 1 96 ? 7.950 5.323 -1.195 1.00 88.06 96 PHE A N 1
ATOM 743 C CA . PHE A 1 96 ? 7.051 6.280 -0.543 1.00 88.06 96 PHE A CA 1
ATOM 744 C C . PHE A 1 96 ? 5.753 5.635 -0.048 1.00 88.06 96 PHE A C 1
ATOM 746 O O . PHE A 1 96 ? 5.224 6.032 0.990 1.00 88.06 96 PHE A O 1
ATOM 753 N N . LEU A 1 97 ? 5.241 4.624 -0.750 1.00 88.00 97 LEU A N 1
ATOM 754 C CA . LEU A 1 97 ? 3.956 4.003 -0.436 1.00 88.00 97 LEU A CA 1
ATOM 755 C C . LEU A 1 97 ? 4.002 3.157 0.839 1.00 88.00 97 LEU A C 1
ATOM 757 O O . LEU A 1 97 ? 3.070 3.225 1.633 1.00 88.00 97 LEU A O 1
ATOM 761 N N . ILE A 1 98 ? 5.082 2.404 1.072 1.00 90.81 98 ILE A N 1
ATOM 762 C CA . ILE A 1 98 ? 5.243 1.549 2.261 1.00 90.81 98 ILE A CA 1
ATOM 763 C C . ILE A 1 98 ? 5.093 2.334 3.580 1.00 90.81 98 ILE A C 1
ATOM 765 O O . ILE A 1 98 ? 4.268 1.931 4.406 1.00 90.81 98 ILE A O 1
ATOM 769 N N . PRO A 1 99 ? 5.813 3.452 3.817 1.00 90.94 99 PRO A N 1
ATOM 770 C CA . PRO A 1 99 ? 5.647 4.205 5.058 1.00 90.94 99 PRO A CA 1
ATOM 771 C C . PRO A 1 99 ? 4.248 4.823 5.185 1.00 90.94 99 PRO A C 1
ATOM 773 O O . PRO A 1 99 ? 3.680 4.813 6.274 1.00 90.94 99 PRO A O 1
ATOM 776 N N . ILE A 1 100 ? 3.648 5.299 4.088 1.00 92.94 100 ILE A N 1
ATOM 777 C CA . ILE A 1 100 ? 2.277 5.838 4.097 1.00 92.94 100 ILE A CA 1
ATOM 778 C C . ILE A 1 100 ? 1.267 4.746 4.477 1.00 92.94 100 ILE A C 1
ATOM 780 O O . ILE A 1 100 ? 0.399 4.962 5.328 1.00 92.94 100 ILE A O 1
ATOM 784 N N . LEU A 1 101 ? 1.408 3.558 3.889 1.00 93.25 101 LEU A N 1
ATOM 785 C CA . LEU A 1 101 ? 0.546 2.410 4.141 1.00 93.25 101 LEU A CA 1
ATOM 786 C C . LEU A 1 101 ? 0.628 1.966 5.605 1.00 93.25 101 LEU A C 1
ATOM 788 O O . LEU A 1 101 ? -0.406 1.720 6.220 1.00 93.25 101 LEU A O 1
ATOM 792 N N . ALA A 1 102 ? 1.828 1.942 6.192 1.00 93.06 102 ALA A N 1
ATOM 793 C CA . ALA A 1 102 ? 2.018 1.621 7.606 1.00 93.06 102 ALA A CA 1
ATOM 794 C C . ALA A 1 102 ? 1.268 2.598 8.531 1.00 93.06 102 ALA A C 1
ATOM 796 O O . ALA A 1 102 ? 0.606 2.173 9.480 1.00 93.06 102 ALA A O 1
ATOM 797 N N . ILE A 1 103 ? 1.304 3.901 8.230 1.00 93.62 103 ILE A N 1
ATOM 798 C CA . ILE A 1 103 ? 0.586 4.930 9.001 1.00 93.62 103 ILE A CA 1
ATOM 799 C C . ILE A 1 103 ? -0.928 4.717 8.913 1.00 93.62 103 ILE A C 1
ATOM 801 O O . ILE A 1 103 ? -1.622 4.747 9.932 1.00 93.62 103 ILE A O 1
ATOM 805 N N . LEU A 1 104 ? -1.443 4.465 7.707 1.00 93.38 104 LEU A N 1
ATOM 806 C CA . LEU A 1 104 ? -2.857 4.161 7.483 1.00 93.38 104 LEU A CA 1
ATOM 807 C C . LEU A 1 104 ? -3.287 2.884 8.215 1.00 93.38 104 LEU A C 1
ATOM 809 O O . LEU A 1 104 ? -4.393 2.830 8.757 1.00 93.38 104 LEU A O 1
ATOM 813 N N . PHE A 1 105 ? -2.413 1.879 8.281 1.00 93.81 105 PHE A N 1
ATOM 814 C CA . PHE A 1 105 ? -2.682 0.615 8.965 1.00 93.81 105 PHE A CA 1
ATOM 815 C C . PHE A 1 105 ? -2.816 0.807 10.470 1.00 93.81 105 PHE A C 1
ATOM 817 O O . PHE A 1 105 ? -3.781 0.344 11.077 1.00 93.81 105 PHE A O 1
ATOM 824 N N . ILE A 1 106 ? -1.902 1.574 11.066 1.00 93.69 106 ILE A N 1
ATOM 825 C CA . ILE A 1 106 ? -1.974 1.936 12.483 1.00 93.69 106 ILE A CA 1
ATOM 826 C C . ILE A 1 106 ? -3.234 2.771 12.754 1.00 93.69 106 ILE A C 1
ATOM 828 O O . ILE A 1 106 ? -3.948 2.507 13.720 1.00 93.69 106 ILE A O 1
ATOM 832 N N . TYR A 1 107 ? -3.545 3.747 11.895 1.00 91.75 107 TYR A N 1
ATOM 833 C CA . TYR A 1 107 ? -4.706 4.624 12.062 1.00 91.75 107 TYR A CA 1
ATOM 834 C C . TYR A 1 107 ? -6.035 3.858 12.009 1.00 91.75 107 TYR A C 1
ATOM 836 O O . TYR A 1 107 ? -6.840 3.940 12.937 1.00 91.75 107 TYR A O 1
ATOM 844 N N . THR A 1 108 ? -6.256 3.088 10.944 1.00 92.69 108 THR A N 1
ATOM 845 C CA . THR A 1 108 ? -7.496 2.321 10.750 1.00 92.69 108 THR A CA 1
ATOM 846 C C . THR A 1 108 ? -7.623 1.185 11.763 1.00 92.69 108 THR A C 1
ATOM 848 O O . THR A 1 108 ? -8.713 0.959 12.289 1.00 92.69 108 THR A O 1
ATOM 851 N N . GLY A 1 109 ? -6.511 0.531 12.119 1.00 89.88 109 GLY A N 1
ATOM 852 C CA . GLY A 1 109 ? -6.467 -0.482 13.172 1.00 89.88 109 GLY A CA 1
ATOM 853 C C . GLY A 1 109 ? -6.842 0.087 14.540 1.00 89.88 109 GLY A C 1
ATOM 854 O O . GLY A 1 109 ? -7.697 -0.467 15.233 1.00 89.88 109 GLY A O 1
ATOM 855 N N . PHE A 1 110 ? -6.285 1.243 14.908 1.00 91.06 110 PHE A N 1
ATOM 856 C CA . PHE A 1 110 ? -6.642 1.922 16.152 1.00 91.06 110 PHE A CA 1
ATOM 857 C C . PHE A 1 110 ? -8.104 2.383 16.156 1.00 91.06 110 PHE A C 1
ATOM 859 O O . PHE A 1 110 ? -8.807 2.201 17.150 1.00 91.06 110 PHE A O 1
ATOM 866 N N . GLN A 1 111 ? -8.603 2.909 15.033 1.00 89.31 111 GLN A N 1
ATOM 867 C CA . GLN A 1 111 ? -10.005 3.298 14.889 1.00 89.31 111 GLN A CA 1
ATOM 868 C C . GLN A 1 111 ? -10.949 2.104 15.112 1.00 89.31 111 GLN A C 1
ATOM 870 O O . GLN A 1 111 ? -11.978 2.247 15.773 1.00 89.31 111 GLN A O 1
ATOM 875 N N . LEU A 1 112 ? -10.586 0.909 14.640 1.00 90.00 112 LEU A N 1
ATOM 876 C CA . LEU A 1 112 ? -11.348 -0.331 14.831 1.00 90.00 112 LEU A CA 1
ATOM 877 C C . LEU A 1 112 ? -11.464 -0.750 16.304 1.00 90.00 112 LEU A C 1
ATOM 879 O O . LEU A 1 112 ? -12.521 -1.231 16.7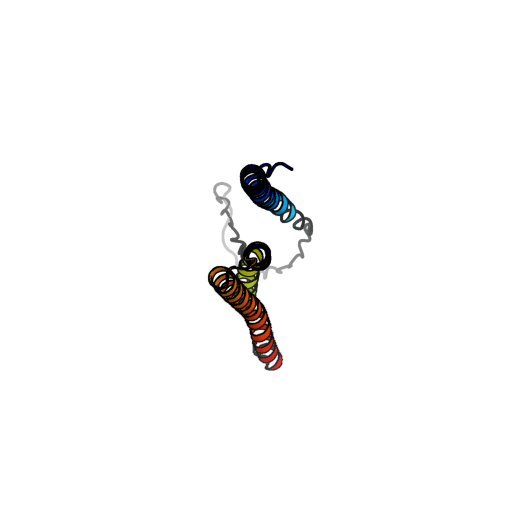26 1.00 90.00 112 LEU A O 1
ATOM 883 N N . VAL A 1 113 ? -10.397 -0.546 17.082 1.00 90.19 113 VAL A N 1
ATOM 884 C CA . VAL A 1 113 ? -10.363 -0.821 18.528 1.00 90.19 113 VAL A CA 1
ATOM 885 C C . VAL A 1 113 ? -11.126 0.252 19.307 1.00 90.19 113 VAL A C 1
ATOM 887 O O . VAL A 1 113 ? -11.894 -0.070 20.210 1.00 90.19 113 VAL A O 1
ATOM 890 N N . MET A 1 114 ? -10.966 1.522 18.931 1.00 88.56 114 MET A N 1
ATOM 891 C CA . MET A 1 114 ? -11.546 2.657 19.653 1.00 88.56 114 MET A CA 1
ATOM 892 C C . MET A 1 114 ? -13.044 2.869 19.384 1.00 88.56 114 MET A C 1
ATOM 894 O O . MET A 1 114 ? -13.719 3.481 20.206 1.00 88.56 114 MET A O 1
ATOM 898 N N . SER A 1 115 ? -13.600 2.321 18.297 1.00 85.62 115 SER A N 1
ATOM 899 C CA . SER A 1 115 ? -15.037 2.409 17.951 1.00 85.62 115 SER A CA 1
ATOM 900 C C . SER A 1 115 ? -15.966 1.598 18.884 1.00 85.62 115 SER A C 1
ATOM 902 O O . SER A 1 115 ? -17.027 1.141 18.463 1.00 85.62 115 SER A O 1
ATOM 904 N N . GLY A 1 116 ?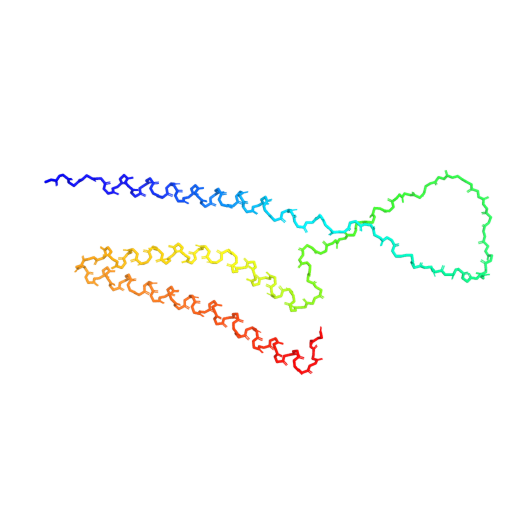 -15.558 1.338 20.129 1.00 71.25 116 GLY A N 1
ATOM 905 C CA . GLY A 1 116 ? -16.260 0.483 21.085 1.00 71.25 116 GLY A CA 1
ATOM 906 C C . GLY A 1 116 ? -17.739 0.850 21.246 1.00 71.25 116 GLY A C 1
ATOM 907 O O . GLY A 1 116 ? -18.077 1.974 21.599 1.00 71.25 116 GLY A O 1
ATOM 908 N N . GLY A 1 117 ? -18.621 -0.120 20.993 1.00 75.00 117 GLY A N 1
ATOM 909 C CA . GLY A 1 117 ? -20.068 -0.030 21.233 1.00 75.00 117 GLY A CA 1
ATOM 910 C C . GLY A 1 117 ? -20.895 0.707 20.171 1.00 75.00 117 GLY A C 1
ATOM 911 O O . GLY A 1 117 ? -22.065 0.369 19.991 1.00 75.00 117 GLY A O 1
ATOM 912 N N . ASP A 1 118 ? -20.315 1.646 19.423 1.00 86.31 118 ASP A N 1
ATOM 913 C CA . ASP A 1 118 ? -21.026 2.380 18.370 1.00 86.31 118 ASP A CA 1
ATOM 914 C C . ASP A 1 118 ? -21.054 1.584 17.051 1.00 86.31 118 ASP A C 1
ATOM 916 O O . ASP A 1 118 ? -20.034 1.367 16.388 1.00 86.31 118 ASP A O 1
ATOM 920 N N . LYS A 1 119 ? -22.258 1.151 16.652 1.00 83.62 119 LYS A N 1
ATOM 921 C CA . LYS A 1 119 ? -22.496 0.387 15.418 1.00 83.62 119 LYS A CA 1
ATOM 922 C C . LYS A 1 119 ? -22.114 1.164 14.156 1.00 83.62 119 LYS A C 1
ATOM 924 O O . LYS A 1 119 ? -21.601 0.549 13.221 1.00 83.62 119 LYS A O 1
ATOM 929 N N . ALA A 1 120 ? -22.336 2.477 14.120 1.00 87.56 120 ALA A N 1
ATOM 930 C CA . ALA A 1 120 ? -22.040 3.295 12.949 1.00 87.56 120 ALA A CA 1
ATOM 931 C C . ALA A 1 120 ? -20.527 3.497 12.800 1.00 87.56 120 ALA A C 1
ATOM 933 O O . ALA A 1 120 ? -19.959 3.171 11.755 1.00 87.56 120 ALA A O 1
ATOM 934 N N . ALA A 1 121 ? -19.853 3.925 13.872 1.00 85.12 121 ALA A N 1
ATOM 935 C CA . ALA A 1 121 ? -18.403 4.119 13.871 1.00 85.12 121 ALA A CA 1
ATOM 936 C C . ALA A 1 121 ? -17.642 2.820 13.557 1.00 85.12 121 ALA A C 1
ATOM 938 O O . ALA A 1 121 ? -16.686 2.824 12.779 1.00 85.12 121 ALA A O 1
ATOM 939 N N . ARG A 1 122 ? -18.105 1.682 14.095 1.00 88.81 122 ARG A N 1
ATOM 940 C CA . ARG A 1 122 ? -17.480 0.374 13.859 1.00 88.81 122 ARG A CA 1
ATOM 941 C C . ARG A 1 122 ? -17.668 -0.128 12.431 1.00 88.81 122 ARG A C 1
ATOM 943 O O . ARG A 1 122 ? -16.763 -0.783 11.914 1.00 88.81 122 ARG A O 1
ATOM 950 N N . LYS A 1 123 ? -18.803 0.173 11.790 1.00 89.81 123 LYS A N 1
ATOM 951 C CA . LYS A 1 123 ? -19.009 -0.150 10.374 1.00 89.81 123 LYS A CA 1
ATOM 952 C C . LYS A 1 123 ? -18.040 0.647 9.502 1.00 89.81 123 LYS A C 1
ATOM 954 O O . LYS A 1 123 ? -17.282 0.047 8.752 1.00 89.81 123 LYS A O 1
ATOM 959 N N . THR A 1 124 ? -17.973 1.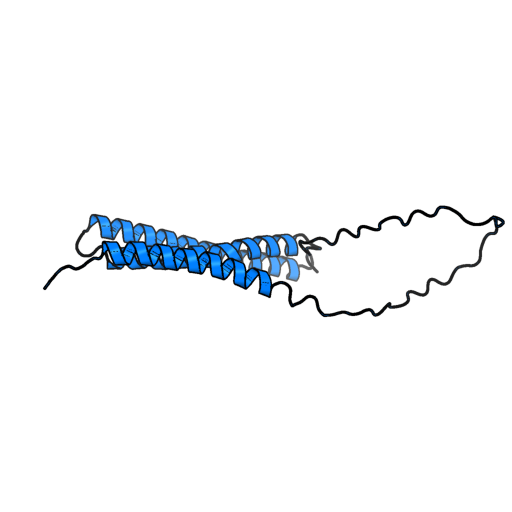963 9.689 1.00 88.31 124 THR A N 1
ATOM 960 C CA . THR A 1 124 ? -17.056 2.825 8.928 1.00 88.31 124 THR A CA 1
ATOM 961 C C . THR A 1 124 ? -15.588 2.449 9.144 1.00 88.31 124 THR A C 1
ATOM 963 O O . THR A 1 124 ? -14.817 2.393 8.192 1.00 88.31 124 THR A O 1
ATOM 966 N N . ALA A 1 125 ? -15.183 2.138 10.381 1.00 89.56 125 ALA A N 1
ATOM 967 C CA . ALA A 1 125 ? -13.815 1.708 10.675 1.00 89.56 125 ALA A CA 1
ATOM 968 C C . ALA A 1 125 ? -13.449 0.389 9.971 1.00 89.56 125 ALA A C 1
ATOM 970 O O . ALA A 1 125 ? -12.336 0.249 9.467 1.00 89.56 125 ALA A O 1
ATOM 971 N N . LYS A 1 126 ? -14.390 -0.564 9.908 1.00 90.44 126 LYS A N 1
ATOM 972 C CA . LYS A 1 126 ? -14.216 -1.813 9.156 1.00 90.44 126 LYS A CA 1
ATOM 973 C C . LYS A 1 126 ? -14.100 -1.560 7.661 1.00 90.44 126 LYS A C 1
ATOM 975 O O . LYS A 1 126 ? -13.168 -2.070 7.053 1.00 90.44 126 LYS A O 1
ATOM 980 N N . ASP A 1 127 ? -15.008 -0.770 7.097 1.00 92.56 127 ASP A N 1
ATOM 981 C CA . ASP A 1 127 ? -15.018 -0.466 5.664 1.00 92.56 127 ASP A CA 1
ATOM 982 C C . ASP A 1 127 ? -13.685 0.195 5.252 1.00 92.56 127 ASP A C 1
ATOM 984 O O . ASP A 1 127 ? -13.043 -0.226 4.290 1.00 92.56 127 ASP A O 1
ATOM 988 N N . ASN A 1 128 ? -13.183 1.136 6.058 1.00 90.75 128 ASN A N 1
ATOM 989 C CA . ASN A 1 128 ? -11.881 1.773 5.836 1.00 90.75 128 ASN A CA 1
ATOM 990 C C . ASN A 1 128 ? -10.704 0.793 5.935 1.00 90.75 128 ASN A C 1
ATOM 992 O O . ASN A 1 128 ? -9.767 0.875 5.142 1.00 90.75 128 ASN A O 1
ATOM 996 N N . PHE A 1 129 ? -10.738 -0.134 6.894 1.00 93.25 129 PHE A N 1
ATOM 997 C CA . PHE A 1 129 ? -9.700 -1.152 7.035 1.00 93.25 129 PHE A CA 1
ATOM 998 C C . PHE A 1 129 ? -9.696 -2.130 5.855 1.00 93.25 129 PHE A C 1
ATOM 1000 O O . PHE A 1 129 ? -8.635 -2.445 5.328 1.00 93.25 129 PHE A O 1
ATOM 1007 N N . PHE A 1 130 ? -10.864 -2.567 5.378 1.00 93.75 130 PHE A N 1
ATOM 1008 C CA . PHE A 1 130 ? -10.948 -3.422 4.192 1.00 93.75 130 PHE A CA 1
ATOM 1009 C C . PHE A 1 130 ? -10.451 -2.713 2.933 1.00 93.75 130 PHE A C 1
ATOM 1011 O O . PHE A 1 130 ? -9.680 -3.303 2.180 1.00 93.75 130 PHE A O 1
ATOM 1018 N N . ASN A 1 131 ? -10.803 -1.441 2.740 1.00 93.62 131 ASN A N 1
ATOM 1019 C CA . ASN A 1 131 ? -10.271 -0.640 1.635 1.00 93.62 131 ASN A CA 1
ATOM 1020 C C . ASN A 1 131 ? -8.738 -0.551 1.689 1.00 93.62 131 ASN A C 1
ATOM 1022 O O . ASN A 1 131 ? -8.071 -0.661 0.660 1.00 93.62 131 ASN A O 1
ATOM 1026 N N . LEU A 1 132 ? -8.170 -0.416 2.890 1.00 94.31 132 LEU A N 1
ATOM 1027 C CA . LEU A 1 132 ? -6.723 -0.423 3.083 1.00 94.31 132 LEU A CA 1
ATOM 1028 C C . LEU A 1 132 ? -6.092 -1.782 2.743 1.00 94.31 132 LEU A C 1
ATOM 1030 O O . LEU A 1 132 ? -5.064 -1.825 2.070 1.00 94.31 132 LEU A O 1
ATOM 1034 N N . VAL A 1 133 ? -6.706 -2.885 3.180 1.00 95.25 133 VAL A N 1
ATOM 1035 C CA . VAL A 1 133 ? -6.246 -4.246 2.862 1.00 95.25 133 VAL A CA 1
ATOM 1036 C C . VAL A 1 133 ? -6.277 -4.488 1.355 1.00 95.25 133 VAL A C 1
ATOM 1038 O O . VAL A 1 133 ? -5.314 -5.016 0.808 1.00 95.25 133 VAL A O 1
ATOM 1041 N N . ILE A 1 134 ? -7.332 -4.050 0.664 1.00 95.38 134 ILE A N 1
ATOM 1042 C CA . ILE A 1 134 ? -7.424 -4.140 -0.798 1.00 95.38 134 ILE A CA 1
ATOM 1043 C C . ILE A 1 134 ? -6.291 -3.343 -1.453 1.00 95.38 134 ILE A C 1
ATOM 1045 O O . ILE A 1 134 ? -5.625 -3.861 -2.344 1.00 95.38 134 ILE A O 1
ATOM 1049 N N . GLY A 1 135 ? -6.009 -2.127 -0.976 1.00 91.69 135 GLY A N 1
ATOM 1050 C CA . GLY A 1 135 ? -4.865 -1.341 -1.444 1.00 91.69 135 GLY A CA 1
ATOM 1051 C C . GLY A 1 135 ? -3.528 -2.070 -1.266 1.00 91.69 135 GLY A C 1
ATOM 1052 O O . GLY A 1 135 ? -2.720 -2.108 -2.191 1.00 91.69 135 GLY A O 1
ATOM 1053 N N . ALA A 1 136 ? -3.314 -2.713 -0.116 1.00 92.38 136 ALA A N 1
ATOM 1054 C CA . ALA A 1 136 ? -2.113 -3.509 0.139 1.00 92.38 136 ALA A CA 1
ATOM 1055 C C . ALA A 1 136 ? -1.998 -4.712 -0.816 1.00 92.38 136 ALA A C 1
ATOM 1057 O O . ALA A 1 136 ? -0.929 -4.963 -1.373 1.00 92.38 136 ALA A O 1
ATOM 1058 N N . VAL A 1 137 ? -3.103 -5.424 -1.053 1.00 95.12 137 VAL A N 1
ATOM 1059 C CA . VAL A 1 137 ? -3.149 -6.551 -1.997 1.00 95.12 137 VAL A CA 1
ATOM 1060 C C . VAL A 1 137 ? -2.898 -6.085 -3.429 1.00 95.12 137 VAL A C 1
ATOM 1062 O O . VAL A 1 137 ? -2.181 -6.764 -4.153 1.00 95.12 137 VAL A O 1
ATOM 1065 N N . LEU A 1 138 ? -3.416 -4.925 -3.843 1.00 93.69 138 LEU A N 1
ATOM 1066 C CA . LEU A 1 138 ? -3.162 -4.368 -5.176 1.00 93.69 138 LEU A CA 1
ATOM 1067 C C . LEU A 1 138 ? -1.681 -4.062 -5.401 1.00 93.69 138 LEU A C 1
ATOM 1069 O O . LEU A 1 138 ? -1.156 -4.357 -6.470 1.00 93.69 138 LEU A O 1
ATOM 1073 N N . ILE A 1 139 ? -0.995 -3.520 -4.393 1.00 91.06 139 ILE A N 1
ATOM 1074 C CA . ILE A 1 139 ? 0.445 -3.246 -4.466 1.00 91.06 139 ILE A CA 1
ATOM 1075 C C . ILE A 1 139 ? 1.234 -4.551 -4.651 1.00 91.06 139 ILE A C 1
ATOM 1077 O O . ILE A 1 139 ? 2.089 -4.644 -5.533 1.00 91.06 139 ILE A O 1
ATOM 1081 N N . LEU A 1 140 ? 0.919 -5.576 -3.854 1.00 91.69 140 LEU A N 1
ATOM 1082 C CA . LEU A 1 140 ? 1.549 -6.897 -3.958 1.00 91.69 140 LEU A CA 1
ATOM 1083 C C . LEU A 1 140 ? 1.210 -7.594 -5.285 1.00 91.69 140 LEU A C 1
ATOM 1085 O O . LEU A 1 140 ? 2.068 -8.235 -5.897 1.00 91.69 140 LEU A O 1
ATOM 1089 N N . GLY A 1 141 ? -0.029 -7.437 -5.750 1.00 91.81 141 GLY A N 1
ATOM 1090 C CA . GLY A 1 141 ? -0.508 -7.952 -7.024 1.00 91.81 141 GLY A CA 1
ATOM 1091 C C . GLY A 1 141 ? 0.239 -7.329 -8.195 1.00 91.81 141 GLY A C 1
ATOM 1092 O O . GLY A 1 141 ? 0.752 -8.060 -9.033 1.00 91.81 141 GLY A O 1
ATOM 1093 N N . ALA A 1 142 ? 0.382 -6.003 -8.224 1.00 89.50 142 ALA A N 1
ATOM 1094 C CA . ALA A 1 142 ? 1.097 -5.294 -9.283 1.00 89.50 142 ALA A CA 1
ATOM 1095 C C . ALA A 1 142 ? 2.545 -5.786 -9.438 1.00 89.50 142 ALA A C 1
ATOM 1097 O O . ALA A 1 142 ? 2.987 -6.053 -10.553 1.00 89.50 142 ALA A O 1
ATOM 1098 N N . TRP A 1 143 ? 3.262 -5.973 -8.325 1.00 86.19 143 TRP A N 1
ATOM 1099 C CA . TRP A 1 143 ? 4.624 -6.513 -8.353 1.00 86.19 143 TRP A CA 1
ATOM 1100 C C . TRP A 1 143 ? 4.664 -7.963 -8.857 1.00 86.19 143 TRP A C 1
ATOM 1102 O O . TRP A 1 143 ? 5.473 -8.306 -9.716 1.00 86.19 143 TRP A O 1
ATOM 1112 N N . THR A 1 144 ? 3.743 -8.802 -8.376 1.00 90.62 144 THR A N 1
ATOM 1113 C CA . THR A 1 144 ? 3.653 -10.212 -8.781 1.00 90.62 144 THR A CA 1
ATOM 1114 C C . THR A 1 144 ? 3.345 -10.350 -10.272 1.00 90.62 144 THR A C 1
ATOM 1116 O O . THR A 1 144 ? 4.049 -11.068 -10.977 1.00 90.62 144 THR A O 1
ATOM 1119 N N . PHE A 1 145 ? 2.336 -9.636 -10.777 1.00 88.56 145 PHE A N 1
ATOM 1120 C CA . PHE A 1 145 ? 1.975 -9.660 -12.195 1.00 88.56 145 PHE A CA 1
ATOM 1121 C C . PHE A 1 145 ? 3.086 -9.090 -13.081 1.00 88.56 145 PHE A C 1
ATOM 1123 O O . PHE A 1 145 ? 3.367 -9.663 -14.130 1.00 88.56 145 PHE A O 1
ATOM 1130 N N . GLY A 1 146 ? 3.754 -8.016 -12.647 1.00 86.12 146 GLY A N 1
ATOM 1131 C CA . GLY A 1 146 ? 4.902 -7.456 -13.361 1.00 86.12 146 GLY A CA 1
ATOM 1132 C C . GLY A 1 146 ? 6.018 -8.483 -13.541 1.00 86.12 146 GLY A C 1
ATOM 1133 O O . GLY A 1 146 ? 6.466 -8.711 -14.660 1.00 86.12 146 GLY A O 1
ATOM 1134 N N . ASN A 1 147 ? 6.396 -9.178 -12.466 1.00 85.94 147 ASN A N 1
ATOM 1135 C CA . ASN A 1 147 ? 7.429 -10.213 -12.528 1.00 85.94 147 ASN A CA 1
ATOM 1136 C C . ASN A 1 147 ? 7.029 -11.392 -13.415 1.00 85.94 147 ASN A C 1
ATOM 1138 O O . ASN A 1 147 ? 7.868 -11.911 -14.140 1.00 85.94 147 ASN A O 1
ATOM 1142 N N . VAL A 1 148 ? 5.760 -11.812 -13.387 1.00 90.69 148 VAL A N 1
ATOM 1143 C CA . VAL A 1 148 ? 5.277 -12.893 -14.260 1.00 90.69 148 VAL A CA 1
ATOM 1144 C C . VAL A 1 148 ? 5.447 -12.512 -15.730 1.00 90.69 148 VAL A C 1
ATOM 1146 O O . VAL A 1 148 ? 6.000 -13.296 -16.494 1.00 90.69 148 VAL A O 1
ATOM 1149 N N . ILE A 1 149 ? 5.043 -11.299 -16.115 1.00 87.81 149 ILE A N 1
ATOM 1150 C CA . ILE A 1 149 ? 5.164 -10.827 -17.500 1.00 87.81 149 ILE A CA 1
ATOM 1151 C C . ILE A 1 149 ? 6.637 -10.713 -17.907 1.00 87.81 149 ILE A C 1
ATOM 1153 O O . ILE A 1 149 ? 7.016 -11.205 -18.967 1.00 87.81 149 ILE A O 1
ATOM 1157 N N . LEU A 1 150 ? 7.480 -10.111 -17.063 1.00 83.44 150 LEU A N 1
ATOM 1158 C CA . LEU A 1 150 ? 8.914 -9.968 -17.336 1.00 83.44 150 LEU A CA 1
ATOM 1159 C C . LEU A 1 150 ? 9.605 -11.327 -17.482 1.00 83.44 150 LEU A C 1
ATOM 1161 O O . LEU A 1 150 ? 10.390 -11.524 -18.407 1.00 83.44 150 LEU A O 1
ATOM 1165 N N . ASN A 1 151 ? 9.263 -12.289 -16.627 1.00 86.56 151 ASN A N 1
ATOM 1166 C CA . ASN A 1 151 ? 9.801 -13.641 -16.710 1.00 86.56 151 ASN A CA 1
ATOM 1167 C C . ASN A 1 151 ? 9.401 -14.328 -18.022 1.00 86.56 151 ASN A C 1
ATOM 1169 O O . ASN A 1 151 ? 10.254 -14.936 -18.660 1.00 86.56 151 ASN A O 1
ATOM 1173 N N . THR A 1 152 ? 8.153 -14.176 -18.474 1.00 87.81 152 THR A N 1
ATOM 1174 C CA . THR A 1 152 ? 7.710 -14.717 -19.771 1.00 87.81 152 THR A CA 1
ATOM 1175 C C . THR A 1 152 ? 8.425 -14.056 -20.955 1.00 87.81 152 THR A C 1
ATOM 1177 O O . THR A 1 152 ? 8.772 -14.727 -21.928 1.00 87.81 152 THR A O 1
ATOM 1180 N N . LEU A 1 153 ? 8.687 -12.749 -20.891 1.00 83.94 153 LEU A N 1
ATOM 1181 C CA . LEU A 1 153 ? 9.408 -12.030 -21.947 1.00 83.94 153 LEU A CA 1
ATOM 1182 C C . LEU A 1 153 ? 10.901 -12.401 -22.010 1.00 83.94 153 LEU A C 1
ATOM 1184 O O . LEU A 1 153 ? 11.471 -12.462 -23.100 1.00 83.94 153 LEU A O 1
ATOM 1188 N N . ARG A 1 154 ? 11.520 -12.703 -20.863 1.00 84.62 154 ARG A N 1
ATOM 1189 C CA . ARG A 1 154 ? 12.891 -13.237 -20.792 1.00 84.62 154 ARG A CA 1
ATOM 1190 C C . ARG A 1 154 ? 12.971 -14.676 -21.299 1.00 84.62 154 ARG A C 1
ATOM 1192 O O . ARG A 1 154 ? 13.864 -15.009 -22.066 1.00 84.62 154 ARG A O 1
ATOM 1199 N N . GLU A 1 155 ? 12.011 -15.523 -20.929 1.00 84.50 155 GLU A N 1
ATOM 1200 C CA . GLU A 1 155 ? 11.962 -16.927 -21.368 1.00 84.50 155 GLU A CA 1
ATOM 1201 C C . GLU A 1 155 ? 11.770 -17.061 -22.888 1.00 84.50 155 GLU A C 1
ATOM 1203 O O . GLU A 1 155 ? 12.292 -17.983 -23.509 1.00 84.50 155 GLU A O 1
ATOM 1208 N N . THR A 1 156 ? 11.075 -16.105 -23.509 1.00 82.19 156 THR A N 1
ATOM 1209 C CA . THR A 1 156 ? 10.881 -16.052 -24.968 1.00 82.19 156 THR A CA 1
ATOM 1210 C C . THR A 1 156 ? 12.049 -15.416 -25.733 1.00 82.19 156 THR A C 1
ATOM 1212 O O . THR A 1 156 ? 11.999 -15.349 -26.960 1.00 82.19 156 THR A O 1
ATOM 1215 N N . GLY A 1 157 ? 13.110 -14.977 -25.046 1.00 76.56 157 GLY A N 1
ATOM 1216 C CA . GLY A 1 157 ? 14.310 -14.399 -25.664 1.00 76.56 157 GLY A CA 1
ATOM 1217 C C . GLY A 1 157 ? 14.117 -12.996 -26.251 1.00 76.56 157 GLY A C 1
ATOM 1218 O O . GLY A 1 157 ? 14.955 -12.539 -27.024 1.00 76.56 157 GLY A O 1
ATOM 1219 N N . ILE A 1 158 ? 13.014 -12.314 -25.914 1.00 75.75 158 ILE A N 1
ATOM 1220 C CA . ILE A 1 158 ? 12.723 -10.941 -26.366 1.00 75.75 158 ILE A CA 1
ATOM 1221 C C . ILE A 1 158 ? 13.482 -9.919 -25.509 1.00 75.75 158 ILE A C 1
ATOM 1223 O O . ILE A 1 158 ? 13.878 -8.865 -26.004 1.00 75.75 158 ILE A O 1
ATOM 1227 N N . LEU A 1 159 ? 13.689 -10.235 -24.231 1.00 60.84 159 LEU A N 1
ATOM 1228 C CA . LEU A 1 159 ? 14.498 -9.459 -23.296 1.00 60.84 159 LEU A CA 1
ATOM 1229 C C . LEU A 1 159 ? 15.717 -10.309 -22.923 1.00 60.84 159 LEU A C 1
ATOM 1231 O O . LEU A 1 159 ? 15.544 -11.438 -22.464 1.00 60.84 159 LEU A O 1
ATOM 1235 N N . ASN A 1 160 ? 16.919 -9.788 -23.179 1.00 59.03 160 ASN A N 1
ATOM 1236 C CA . AS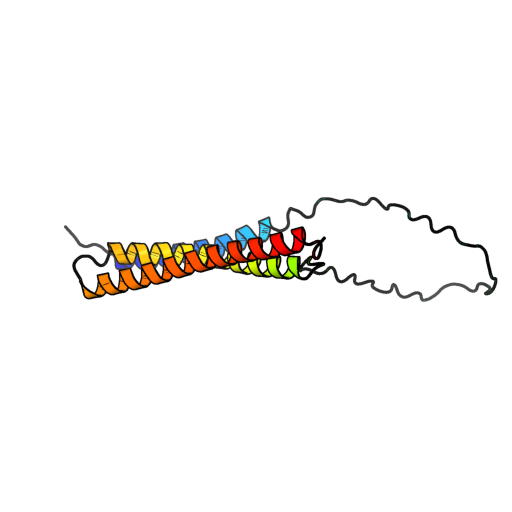N A 1 160 ? 18.200 -10.460 -22.934 1.00 59.03 160 ASN A CA 1
ATOM 1237 C C . ASN A 1 160 ? 18.878 -9.903 -21.684 1.00 59.03 160 ASN A C 1
ATOM 1239 O O . ASN A 1 160 ? 18.972 -8.659 -21.599 1.00 59.03 160 ASN A O 1
#

InterPro domains:
  IPR043993 Type IV secretion system pilin [PF18895] (92-149)

Radius of gyration: 29.28 Å; chains: 1; bounding box: 75×46×85 Å

Organism: NCBI:txid1801752

Secondary structure (DSSP, 8-state):
-----HHHHHHHHHHHHHHHHHHHHHHHHTTTTTT----------------------------------------TT--SSHHHHHHHHHHHHHHHHHHHHHHHHHHHHHHHHH-TT-HHHHHHHHHHHHHHHHHHHHHHHHHHHHHHHHHHHHHTTS--

Foldseek 3Di:
DDPPDPPPVVVVVVVVVVVVVVVVVVVVVVVVVPPPPDDDDDPPDPPPDDDDDDDDDDDDDDDDPDPPPPPPPPPPQPDPDPLSNVVSVLVVVCVVVVVVLVVLQVVLVVQCVVCPPPPVSNVVSVVSNVVSVVVVVVSVVVVVVSVVVVVVCVVVVVDD

pLDDT: mean 71.02, std 18.45, range [34.91, 95.38]

Sequence (160 aa):
MKIMNSKIFTNNFKRVFISLFFVSILFTGTLVVNNQSAFADKHEKVDVKADKDDADVKADDPAGAKPGLQITLTNPLKSENLEDFVQVVLAVILKFLIPILAILFIYTGFQLVMSGGDKAARKTAKDNFFNLVIGAVLILGAWTFGNVILNTLRETGILN